Protein AF-A0A7C1Y0P0-F1 (afdb_monomer_lite)

Sequence (49 aa):
MNARIQIIEKDGKPEYAVVPYEDYRRLLELAENAEDIRAGDEALRALAA

Structure (mmCIF, N/CA/C/O backbone):
data_AF-A0A7C1Y0P0-F1
#
_entry.id   AF-A0A7C1Y0P0-F1
#
loop_
_atom_site.group_PDB
_atom_site.id
_atom_site.type_symbol
_atom_site.label_atom_id
_atom_site.label_alt_id
_atom_site.label_comp_id
_atom_site.label_asym_id
_atom_site.label_entity_id
_atom_site.label_seq_id
_atom_site.pdbx_PDB_ins_code
_atom_site.Cartn_x
_atom_site.Cartn_y
_atom_site.Cartn_z
_atom_site.occupancy
_atom_site.B_iso_or_equiv
_atom_site.auth_seq_id
_atom_site.auth_comp_id
_atom_site.auth_asym_id
_atom_site.auth_atom_id
_atom_site.pdbx_PDB_model_num
ATOM 1 N N . MET A 1 1 ? 1.100 -1.926 21.423 1.00 49.34 1 MET A N 1
ATOM 2 C CA . MET A 1 1 ? -0.339 -1.682 21.177 1.00 49.34 1 MET A CA 1
ATOM 3 C C . MET A 1 1 ? -0.800 -2.722 20.165 1.00 49.34 1 MET A C 1
ATOM 5 O O . MET A 1 1 ? -0.267 -2.716 19.067 1.00 49.34 1 MET A O 1
ATOM 9 N N . ASN A 1 2 ? -1.697 -3.646 20.528 1.00 56.69 2 ASN A N 1
ATOM 10 C CA . ASN A 1 2 ? -2.308 -4.571 19.562 1.00 56.69 2 ASN A CA 1
ATOM 11 C C . ASN A 1 2 ? -3.389 -3.798 18.802 1.00 56.69 2 ASN A C 1
ATOM 13 O O . ASN A 1 2 ? -4.520 -3.690 19.274 1.00 56.69 2 ASN A O 1
ATOM 17 N N . ALA A 1 3 ? -3.019 -3.178 17.685 1.00 71.12 3 ALA A N 1
ATOM 18 C CA . ALA A 1 3 ? -3.960 -2.435 16.864 1.00 71.12 3 ALA A CA 1
ATOM 19 C C . ALA A 1 3 ? -4.737 -3.429 15.984 1.00 71.12 3 ALA A C 1
ATOM 21 O O . ALA A 1 3 ? -4.179 -4.079 15.106 1.00 71.12 3 ALA A O 1
ATOM 22 N N . ARG A 1 4 ? -6.024 -3.609 16.291 1.00 84.00 4 ARG A N 1
ATOM 23 C CA . ARG A 1 4 ? -6.935 -4.470 15.531 1.00 84.00 4 ARG A CA 1
ATOM 24 C C . ARG A 1 4 ? -7.415 -3.705 14.296 1.00 84.00 4 ARG A C 1
ATOM 26 O O . ARG A 1 4 ? -7.849 -2.566 14.428 1.00 84.00 4 ARG A O 1
ATOM 33 N N . ILE A 1 5 ? -7.376 -4.350 13.132 1.00 91.44 5 ILE A N 1
ATOM 34 C CA . ILE A 1 5 ? -7.964 -3.819 11.897 1.00 91.44 5 ILE A CA 1
ATOM 35 C C . ILE A 1 5 ? -9.477 -3.668 12.090 1.00 91.44 5 ILE A C 1
ATOM 37 O O . ILE A 1 5 ? -10.139 -4.598 12.560 1.00 91.44 5 ILE A O 1
ATOM 41 N N . GLN A 1 6 ? -10.019 -2.510 11.723 1.00 95.69 6 GLN A N 1
ATOM 42 C CA . GLN A 1 6 ? -11.457 -2.254 11.725 1.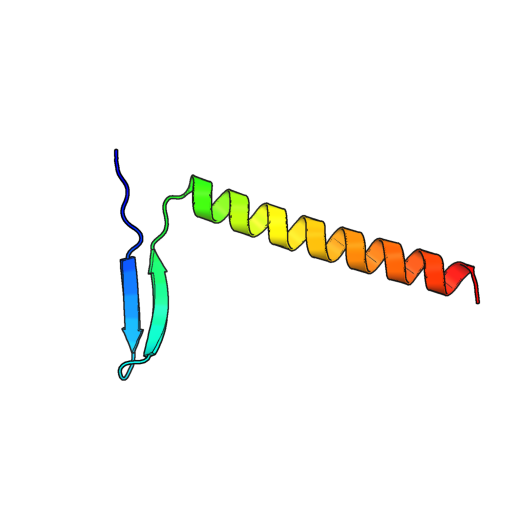00 95.69 6 GLN A CA 1
ATOM 43 C C . GLN A 1 6 ? -11.959 -2.171 10.290 1.00 95.69 6 GLN A C 1
ATOM 45 O O . GLN A 1 6 ? -11.380 -1.462 9.476 1.00 95.69 6 GLN A O 1
ATOM 50 N N . ILE A 1 7 ? -13.064 -2.852 10.006 1.00 95.94 7 ILE A N 1
ATOM 51 C CA . ILE A 1 7 ? -13.758 -2.779 8.723 1.00 95.94 7 ILE A CA 1
ATOM 52 C C . ILE A 1 7 ? -14.993 -1.895 8.888 1.00 95.94 7 ILE A C 1
ATOM 54 O O . ILE A 1 7 ? -15.706 -1.999 9.889 1.00 95.94 7 ILE A O 1
ATOM 58 N N . ILE A 1 8 ? -15.216 -1.006 7.927 1.00 96.88 8 ILE A N 1
ATOM 59 C CA . ILE A 1 8 ? -16.384 -0.131 7.843 1.00 96.88 8 ILE A CA 1
ATOM 60 C C . ILE A 1 8 ? -17.184 -0.576 6.621 1.00 96.88 8 ILE A C 1
ATOM 62 O O . ILE A 1 8 ? -16.660 -0.621 5.505 1.00 96.88 8 ILE A O 1
ATOM 66 N N . GLU A 1 9 ? -18.447 -0.920 6.850 1.00 97.94 9 GLU A N 1
ATOM 67 C CA . GLU A 1 9 ? -19.348 -1.437 5.826 1.00 97.94 9 GLU A CA 1
ATOM 68 C C . GLU A 1 9 ? -20.392 -0.405 5.402 1.00 97.94 9 GLU A C 1
ATOM 70 O O . GLU A 1 9 ? -20.849 0.410 6.207 1.00 97.94 9 GLU A O 1
ATOM 75 N N . LYS A 1 10 ? -20.827 -0.511 4.148 1.00 95.69 10 LYS A N 1
ATOM 76 C CA . LYS A 1 10 ? -21.979 0.192 3.587 1.00 95.69 10 LYS A CA 1
ATOM 77 C C . LYS A 1 10 ? -22.864 -0.815 2.863 1.00 95.69 10 LYS A C 1
ATOM 79 O O . LYS A 1 10 ? -22.377 -1.603 2.056 1.00 95.69 10 LY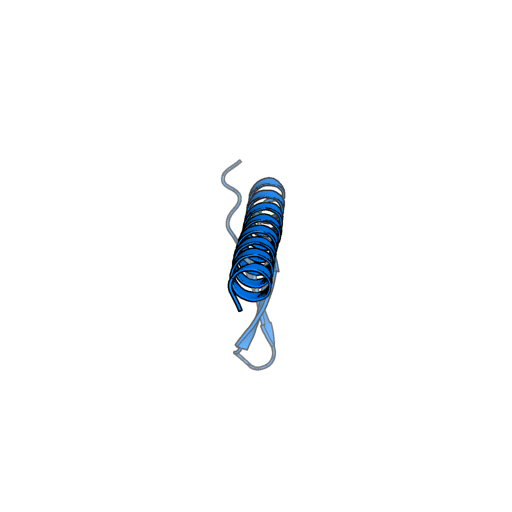S A O 1
ATOM 84 N N . ASP A 1 11 ? -24.152 -0.835 3.202 1.00 95.44 11 ASP A N 1
ATOM 85 C CA . ASP A 1 11 ? -25.132 -1.802 2.681 1.00 95.44 11 ASP A CA 1
ATOM 86 C C . ASP A 1 11 ? -24.691 -3.276 2.842 1.00 95.44 11 ASP A C 1
ATOM 88 O O . ASP A 1 11 ? -24.899 -4.113 1.963 1.00 95.44 11 ASP A O 1
ATOM 92 N N . GLY A 1 12 ? -24.039 -3.588 3.971 1.00 94.19 12 GLY A N 1
ATOM 93 C CA . GLY A 1 12 ? -23.526 -4.928 4.290 1.00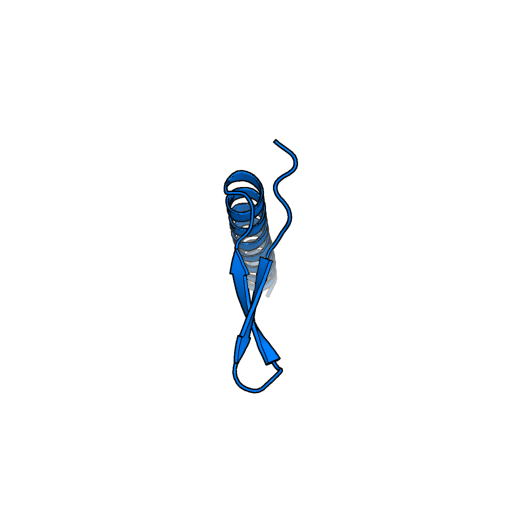 94.19 12 GLY A CA 1
ATOM 94 C C . GLY A 1 12 ? -22.291 -5.345 3.486 1.00 94.19 12 GLY A C 1
ATOM 95 O O . GLY A 1 12 ? -21.967 -6.532 3.439 1.00 94.19 12 GLY A O 1
ATOM 96 N N . LYS A 1 13 ? -21.620 -4.398 2.816 1.00 96.12 13 LYS A N 1
ATOM 97 C CA . LYS A 1 13 ? -20.377 -4.640 2.074 1.00 96.12 13 LYS A CA 1
ATOM 98 C C . LYS A 1 13 ? -19.221 -3.840 2.674 1.00 96.12 13 LYS A C 1
ATOM 100 O O . LYS A 1 13 ? -19.402 -2.651 2.930 1.00 96.12 13 LYS A O 1
ATOM 105 N N . PRO A 1 14 ? -18.033 -4.439 2.853 1.00 96.06 14 PRO A N 1
ATOM 106 C CA . PRO A 1 14 ? -16.854 -3.717 3.318 1.00 96.06 14 PRO A CA 1
ATOM 107 C C . PRO A 1 14 ? -16.433 -2.669 2.283 1.00 96.06 14 PRO A C 1
ATOM 109 O O . PRO A 1 14 ? -16.159 -3.008 1.134 1.00 96.06 14 PRO A O 1
ATOM 112 N N . GLU A 1 15 ? -16.395 -1.403 2.694 1.00 97.50 15 GLU A N 1
ATOM 113 C CA . GLU A 1 15 ? -16.033 -0.271 1.828 1.00 97.50 15 GLU A CA 1
ATOM 114 C C . GLU A 1 15 ? -14.693 0.342 2.248 1.00 97.50 15 GLU A C 1
ATOM 116 O O . GLU A 1 15 ? -13.869 0.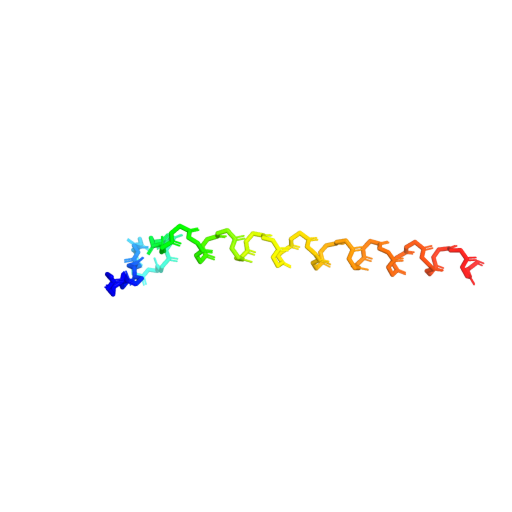675 1.399 1.00 97.50 15 GLU A O 1
ATOM 121 N N . TYR A 1 16 ? -14.435 0.420 3.557 1.00 96.75 16 TYR A N 1
ATOM 122 C CA . TYR A 1 16 ? -13.190 0.965 4.097 1.00 96.75 16 TYR A CA 1
ATOM 123 C C . TYR A 1 16 ? -12.607 0.079 5.194 1.00 96.75 16 TYR A C 1
ATOM 125 O O . TYR A 1 16 ? -13.317 -0.673 5.864 1.00 96.75 16 TYR A O 1
ATOM 133 N N . ALA A 1 17 ? -11.301 0.215 5.415 1.00 95.81 17 ALA A N 1
ATOM 134 C CA . ALA A 1 17 ? -10.607 -0.397 6.535 1.00 95.81 17 ALA A CA 1
ATOM 135 C C . ALA A 1 17 ? -9.728 0.636 7.246 1.00 95.81 17 ALA A C 1
ATOM 137 O O . ALA A 1 17 ? -8.998 1.392 6.606 1.00 95.81 17 ALA A O 1
ATOM 138 N N . VAL A 1 18 ? -9.774 0.641 8.575 1.00 95.69 18 VAL A N 1
ATOM 139 C CA . VAL A 1 18 ? -8.793 1.331 9.412 1.00 95.69 18 VAL A CA 1
ATOM 140 C C . VAL A 1 18 ? -7.742 0.306 9.801 1.00 95.69 18 VAL A C 1
ATOM 142 O O . VAL A 1 18 ? -8.031 -0.671 10.497 1.00 95.69 18 VAL A O 1
ATOM 145 N N . VAL A 1 19 ? -6.523 0.531 9.330 1.00 95.19 19 VAL A N 1
ATOM 146 C CA . VAL A 1 19 ? -5.361 -0.313 9.606 1.00 95.19 19 VAL A CA 1
ATOM 147 C C . VAL A 1 19 ? -4.319 0.480 10.394 1.00 95.19 19 VAL A C 1
ATOM 149 O O . VAL A 1 19 ? -4.311 1.715 10.340 1.00 95.19 19 VAL A O 1
ATOM 152 N N . PRO A 1 20 ? -3.424 -0.197 11.130 1.00 95.38 20 PRO A N 1
ATOM 153 C CA . PRO A 1 20 ? -2.259 0.458 11.705 1.00 95.38 20 PRO A CA 1
ATOM 154 C C . PRO A 1 20 ? -1.447 1.163 10.615 1.00 95.38 20 PRO A C 1
ATOM 156 O O . PRO A 1 20 ? -1.310 0.661 9.502 1.00 95.38 20 PRO A O 1
ATOM 159 N N . TYR A 1 21 ? -0.892 2.329 10.939 1.00 94.56 21 TYR A N 1
ATOM 160 C CA . TYR A 1 21 ? -0.229 3.167 9.939 1.00 94.56 21 TYR A CA 1
ATOM 161 C C . TYR A 1 21 ? 0.949 2.467 9.244 1.00 94.56 21 TYR A C 1
ATOM 163 O O . TYR A 1 21 ? 1.089 2.561 8.029 1.00 94.56 21 TYR A O 1
ATOM 171 N N . GLU A 1 22 ? 1.754 1.706 9.986 1.00 95.25 22 GLU A N 1
ATOM 172 C CA . GLU A 1 22 ? 2.871 0.951 9.405 1.00 95.25 22 GLU A CA 1
ATOM 173 C C . GLU A 1 22 ? 2.395 -0.162 8.461 1.00 95.25 22 GLU A C 1
ATOM 175 O O . GLU A 1 22 ? 3.027 -0.408 7.435 1.00 95.25 22 GLU A O 1
ATOM 180 N N . ASP A 1 23 ? 1.243 -0.777 8.742 1.00 95.00 23 ASP A N 1
ATOM 181 C CA . ASP A 1 23 ? 0.650 -1.770 7.844 1.00 95.00 23 ASP A CA 1
ATOM 182 C C . ASP A 1 23 ? 0.143 -1.103 6.560 1.00 95.00 23 ASP A C 1
ATOM 184 O O . ASP A 1 23 ? 0.384 -1.617 5.469 1.00 95.00 23 ASP A O 1
ATOM 188 N N . TYR A 1 24 ? -0.485 0.077 6.661 1.00 95.56 24 TYR A N 1
ATOM 189 C CA . TYR A 1 24 ? -0.850 0.882 5.488 1.00 95.56 24 TYR A CA 1
ATOM 190 C C . TYR A 1 24 ? 0.375 1.221 4.634 1.00 95.56 24 TYR A C 1
ATOM 192 O O . TYR A 1 24 ? 0.356 1.011 3.422 1.00 95.56 24 TYR A O 1
ATOM 200 N N . ARG A 1 25 ? 1.458 1.701 5.258 1.00 97.69 25 ARG A N 1
ATOM 201 C CA . ARG A 1 25 ? 2.698 2.034 4.543 1.00 97.69 25 ARG A CA 1
ATOM 202 C C . ARG A 1 25 ? 3.291 0.823 3.835 1.00 97.69 25 ARG A C 1
ATOM 204 O O . ARG A 1 25 ? 3.672 0.936 2.676 1.00 97.69 25 ARG A O 1
ATOM 211 N N . ARG A 1 26 ? 3.317 -0.333 4.502 1.00 97.00 26 ARG A N 1
ATOM 212 C CA . ARG A 1 26 ? 3.797 -1.585 3.911 1.00 97.00 26 ARG A CA 1
ATOM 213 C C . ARG A 1 26 ? 2.950 -2.004 2.709 1.00 97.00 26 ARG A C 1
ATOM 215 O O . ARG A 1 26 ? 3.499 -2.453 1.710 1.00 97.00 26 ARG A O 1
ATOM 222 N N . LEU A 1 27 ? 1.626 -1.878 2.800 1.00 96.94 27 LEU A N 1
ATOM 223 C CA . LEU A 1 27 ? 0.726 -2.180 1.683 1.00 96.94 27 LEU A CA 1
ATOM 224 C C . LEU A 1 27 ? 0.966 -1.243 0.493 1.00 96.94 27 LEU A C 1
ATOM 226 O O . LEU A 1 27 ? 0.969 -1.713 -0.641 1.00 96.94 27 LEU A O 1
ATOM 230 N N . LEU A 1 28 ? 1.199 0.047 0.752 1.00 97.69 28 LEU A N 1
ATOM 231 C CA . LEU A 1 28 ? 1.488 1.031 -0.291 1.00 97.69 28 LEU A CA 1
ATOM 232 C C . LEU A 1 28 ? 2.810 0.718 -1.009 1.00 97.69 28 LEU A C 1
ATOM 234 O O . LEU A 1 28 ? 2.823 0.598 -2.228 1.00 97.69 28 LEU A O 1
ATOM 238 N N . GLU A 1 29 ? 3.884 0.481 -0.254 1.00 98.19 29 GLU A N 1
ATOM 239 C CA . GLU A 1 29 ? 5.203 0.139 -0.805 1.00 98.19 29 GLU A CA 1
ATOM 240 C C . GLU A 1 29 ? 5.167 -1.161 -1.629 1.00 98.19 29 GLU A C 1
ATOM 242 O O . GLU A 1 29 ? 5.787 -1.266 -2.685 1.00 98.19 29 GLU A O 1
ATOM 247 N N . LEU A 1 30 ? 4.417 -2.172 -1.177 1.00 98.12 30 LEU A N 1
ATOM 248 C CA . LEU A 1 30 ? 4.247 -3.415 -1.935 1.00 98.12 30 LEU A CA 1
ATOM 249 C C . LEU A 1 30 ? 3.511 -3.196 -3.261 1.00 98.12 30 LEU A C 1
ATOM 251 O O . LEU A 1 30 ? 3.848 -3.852 -4.246 1.00 98.12 30 LEU A O 1
ATOM 255 N N . ALA A 1 31 ? 2.516 -2.306 -3.287 1.00 97.88 31 ALA A N 1
ATOM 256 C CA . ALA A 1 31 ? 1.798 -1.971 -4.510 1.00 97.88 31 ALA A CA 1
ATOM 257 C C . ALA A 1 31 ? 2.710 -1.238 -5.504 1.00 97.88 31 ALA A C 1
ATOM 259 O O . ALA A 1 31 ? 2.790 -1.659 -6.654 1.00 97.88 31 ALA A O 1
ATOM 260 N N . GLU A 1 32 ? 3.452 -0.223 -5.048 1.00 97.88 32 GLU A N 1
ATOM 261 C CA . GLU A 1 32 ? 4.414 0.519 -5.879 1.00 97.88 32 GLU A CA 1
ATOM 262 C C . GLU A 1 32 ? 5.474 -0.418 -6.477 1.00 97.88 32 GLU A C 1
ATOM 264 O O . GLU A 1 32 ? 5.657 -0.464 -7.692 1.00 97.88 32 GLU A O 1
ATOM 269 N N . ASN A 1 33 ? 6.088 -1.267 -5.649 1.00 98.06 33 ASN A N 1
ATOM 270 C CA . ASN A 1 33 ? 7.086 -2.232 -6.113 1.00 98.06 33 ASN A CA 1
ATOM 271 C C . ASN A 1 33 ? 6.525 -3.215 -7.156 1.00 98.06 33 ASN A C 1
ATOM 273 O O . ASN A 1 33 ? 7.226 -3.603 -8.092 1.00 98.06 33 ASN A O 1
ATOM 277 N N . ALA A 1 34 ? 5.269 -3.648 -7.004 1.00 97.81 34 ALA A N 1
ATOM 278 C CA . ALA A 1 34 ? 4.632 -4.537 -7.971 1.00 97.81 34 ALA A CA 1
ATOM 279 C C . ALA A 1 34 ? 4.396 -3.840 -9.321 1.00 97.81 34 ALA A C 1
ATOM 281 O O . ALA A 1 34 ? 4.546 -4.471 -10.373 1.00 97.81 34 ALA A O 1
ATOM 282 N N . GLU A 1 35 ? 4.046 -2.552 -9.305 1.00 97.81 35 GLU A N 1
ATOM 283 C CA . GLU A 1 35 ? 3.903 -1.757 -10.524 1.00 97.81 35 GLU A CA 1
ATOM 284 C C . GLU A 1 35 ? 5.246 -1.520 -11.218 1.00 97.81 35 GLU A C 1
ATOM 286 O O . GLU A 1 35 ? 5.319 -1.700 -12.436 1.00 97.81 35 GLU A O 1
ATOM 291 N N . ASP A 1 36 ? 6.306 -1.227 -10.464 1.00 97.56 36 ASP A N 1
ATOM 292 C CA . ASP A 1 36 ? 7.661 -1.056 -11.001 1.00 97.56 36 ASP A CA 1
ATOM 293 C C . ASP A 1 36 ? 8.183 -2.336 -11.665 1.00 97.56 36 ASP A C 1
ATOM 295 O O . ASP A 1 36 ? 8.723 -2.288 -12.773 1.00 97.56 36 ASP A O 1
ATOM 299 N N . ILE A 1 37 ? 7.971 -3.500 -11.038 1.00 97.75 37 ILE A N 1
ATOM 300 C CA . ILE A 1 37 ? 8.324 -4.800 -11.633 1.00 97.75 37 ILE A CA 1
ATOM 301 C C . ILE A 1 37 ? 7.570 -5.003 -12.949 1.00 97.75 37 ILE A C 1
ATOM 303 O O . ILE A 1 37 ? 8.182 -5.351 -13.960 1.00 97.75 37 ILE A O 1
ATOM 307 N N . ARG A 1 38 ? 6.253 -4.753 -12.964 1.00 97.56 38 ARG A N 1
ATOM 308 C CA . ARG A 1 38 ? 5.436 -4.897 -14.178 1.00 97.56 38 ARG A CA 1
ATOM 309 C C . ARG A 1 38 ? 5.928 -3.969 -15.291 1.00 97.56 38 ARG A C 1
ATOM 311 O O . ARG A 1 38 ? 6.065 -4.415 -16.428 1.00 97.56 38 ARG A O 1
ATOM 318 N N . ALA A 1 39 ? 6.211 -2.709 -14.972 1.00 97.31 39 ALA A N 1
ATOM 319 C CA . ALA A 1 39 ? 6.720 -1.738 -15.936 1.00 97.31 39 ALA A CA 1
ATOM 320 C C . ALA A 1 39 ? 8.103 -2.141 -16.478 1.00 97.31 39 ALA A C 1
ATOM 322 O O . ALA A 1 39 ? 8.351 -2.039 -17.681 1.00 97.31 39 ALA A O 1
ATOM 323 N N . GLY A 1 40 ? 8.985 -2.652 -15.613 1.00 97.12 40 GLY A N 1
ATOM 324 C CA . GLY A 1 40 ? 10.286 -3.190 -16.008 1.00 97.12 40 GLY A CA 1
ATOM 325 C C . GLY A 1 40 ? 10.160 -4.376 -16.966 1.00 97.12 40 GLY A C 1
ATOM 326 O O . GLY A 1 40 ? 10.802 -4.392 -18.018 1.00 97.12 40 GLY A O 1
ATOM 327 N N . ASP A 1 41 ? 9.283 -5.330 -16.652 1.00 97.44 41 ASP A N 1
ATOM 328 C CA . ASP A 1 41 ? 9.004 -6.485 -17.509 1.00 97.44 41 ASP A CA 1
ATOM 329 C C . ASP A 1 41 ? 8.456 -6.066 -18.881 1.00 97.44 41 ASP A C 1
ATOM 331 O O . ASP A 1 41 ? 8.856 -6.618 -19.911 1.00 97.44 41 ASP A O 1
ATOM 335 N N . GLU A 1 42 ? 7.546 -5.091 -18.920 1.00 97.19 42 GLU A N 1
ATOM 336 C CA . GLU A 1 42 ? 6.992 -4.551 -20.166 1.00 97.19 42 GLU A CA 1
ATOM 337 C C . GLU A 1 42 ? 8.063 -3.857 -21.014 1.00 97.19 42 GLU A C 1
ATOM 339 O O . GLU A 1 42 ? 8.148 -4.107 -22.220 1.00 97.19 42 GLU A O 1
ATOM 344 N N . ALA A 1 43 ? 8.930 -3.053 -20.393 1.00 96.50 43 ALA A N 1
ATOM 345 C CA . ALA A 1 43 ? 10.035 -2.393 -21.080 1.00 96.50 43 ALA A CA 1
ATOM 346 C C . ALA A 1 43 ? 11.029 -3.405 -21.676 1.00 96.50 43 ALA A C 1
ATOM 348 O O . ALA A 1 43 ? 11.446 -3.261 -22.827 1.00 96.50 43 ALA A O 1
ATOM 349 N N . LEU A 1 44 ? 11.368 -4.464 -20.931 1.00 97.19 44 LEU A N 1
ATOM 350 C CA . LEU A 1 44 ? 12.241 -5.533 -21.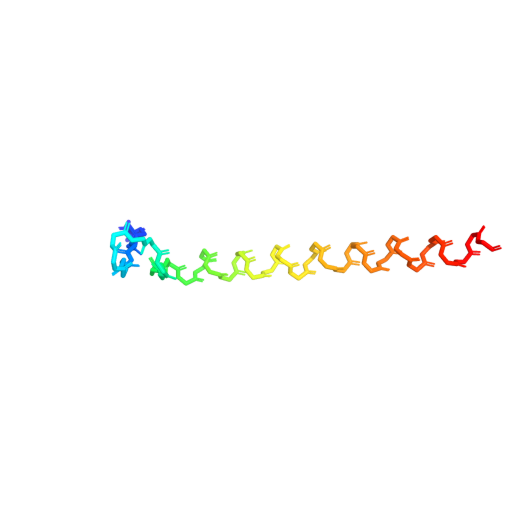424 1.00 97.19 44 LEU A CA 1
ATOM 351 C C . LEU A 1 44 ? 11.622 -6.275 -22.613 1.00 97.19 44 LEU A C 1
ATOM 353 O O . LEU A 1 44 ? 12.317 -6.544 -23.593 1.00 97.19 44 LEU A O 1
ATOM 357 N N . ARG A 1 45 ? 10.317 -6.573 -22.563 1.00 96.12 45 ARG A N 1
ATOM 358 C CA . ARG A 1 45 ? 9.605 -7.198 -23.691 1.00 96.12 45 ARG A CA 1
ATOM 359 C C . ARG A 1 45 ? 9.596 -6.302 -24.925 1.00 96.12 45 ARG A C 1
ATOM 361 O O . ARG A 1 45 ? 9.790 -6.813 -26.021 1.00 96.12 45 ARG A O 1
ATOM 368 N N . ALA A 1 46 ? 9.399 -4.995 -24.754 1.00 95.00 46 ALA A N 1
ATOM 369 C CA . ALA A 1 46 ? 9.391 -4.043 -25.861 1.00 95.00 46 ALA A CA 1
ATOM 370 C C . ALA A 1 46 ? 10.757 -3.924 -26.559 1.00 95.00 46 ALA A C 1
ATOM 372 O O . ALA A 1 46 ? 10.799 -3.720 -27.765 1.00 95.00 46 ALA A O 1
ATOM 373 N N . LEU A 1 47 ? 11.865 -4.078 -25.824 1.00 94.19 47 LEU A N 1
ATOM 374 C CA . LEU A 1 47 ? 13.218 -4.085 -26.399 1.00 94.19 47 LEU A CA 1
ATOM 375 C C . LEU A 1 47 ? 13.577 -5.397 -27.112 1.00 94.19 47 LEU A C 1
ATOM 377 O O . LEU A 1 47 ? 14.497 -5.415 -27.926 1.00 94.19 47 LEU A O 1
ATOM 381 N N . ALA A 1 48 ? 12.901 -6.494 -26.772 1.00 89.69 48 ALA A N 1
ATOM 382 C CA . ALA A 1 48 ? 13.145 -7.814 -27.349 1.00 89.69 48 ALA A CA 1
ATOM 383 C C . ALA A 1 48 ? 12.298 -8.108 -28.606 1.00 89.69 48 ALA A C 1
ATOM 385 O O . ALA A 1 48 ? 12.443 -9.188 -29.182 1.00 89.69 48 ALA A O 1
ATOM 386 N N . ALA A 1 49 ? 11.410 -7.184 -28.993 1.00 70.94 49 ALA A N 1
ATOM 387 C CA . ALA A 1 49 ? 10.538 -7.255 -30.168 1.00 70.94 49 ALA A CA 1
ATOM 388 C C . ALA A 1 49 ? 11.116 -6.456 -31.345 1.00 70.94 49 ALA A C 1
ATOM 390 O O . ALA A 1 49 ? 10.934 -6.919 -32.495 1.00 70.94 49 ALA A O 1
#

Secondary structure (DSSP, 8-state):
-----EEEEETTEEEEEE--HHHHHHHHHHHHHHHHHHHHHHHHHHHT-

Radius of gyration: 17.29 Å; chains: 1; bounding box: 38×11×51 Å

pLDDT: mean 93.26, std 9.98, range [49.34, 98.19]

Foldseek 3Di:
DPDDKDFDDDPNHGDDIDDDPVVVVVVVVV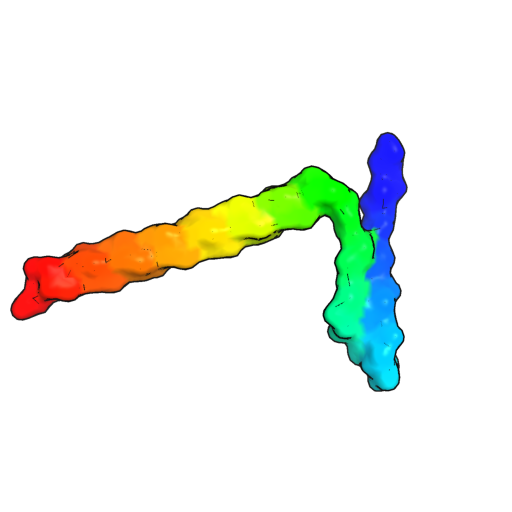VVVVVVVVVVVVVVVVVVD